Protein AF-A0A1W2CSE1-F1 (afdb_monomer_lite)

Secondary structure (DSSP, 8-state):
--HHHHHHHHHHHHHHHHHHHHHHHEEEEEEEETTEEEEEEEE---HHHHHHHHHHHHHHHHHHHHHHHHHHTT-

Radius of gyration: 18.92 Å; chains: 1; bounding box: 36×18×59 Å

Sequence (75 aa):
MTKRKLTLIFLILILILIFLAIYSGIEFQKITTESMEWQSTRFRITDKTKIFGIGILLSILGYIILRKKISKTQK

pLDDT: mean 80.77, std 13.2, range [47.22, 95.5]

Foldseek 3Di:
DDLVVVLVVLVVQLVVLVVQLQVVQWDWDFDDDPPDGDTDTDGHCDPSSVVSVVVNVVSVVVSVVSVVVVVVVVD

Structure (mmCIF, N/CA/C/O backbone):
data_AF-A0A1W2CSE1-F1
#
_entry.id   AF-A0A1W2CSE1-F1
#
loop_
_atom_site.group_PDB
_atom_site.id
_atom_site.type_symbol
_atom_site.label_atom_id
_atom_site.label_alt_id
_atom_site.label_comp_id
_atom_site.label_asym_id
_atom_site.label_entity_id
_atom_site.label_seq_id
_atom_site.pdbx_PDB_ins_code
_atom_site.Cartn_x
_atom_site.Cartn_y
_atom_site.Cartn_z
_atom_site.occupancy
_a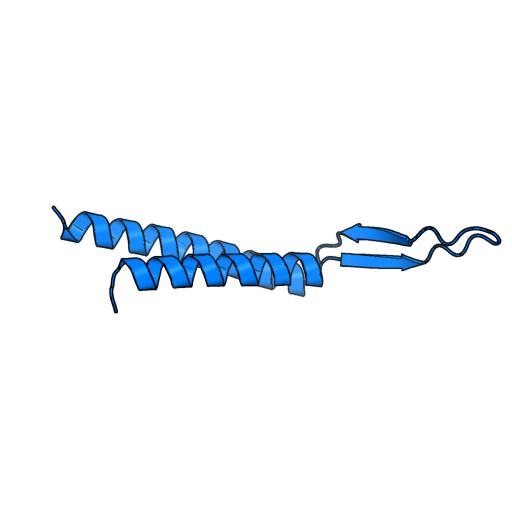tom_site.B_iso_or_equiv
_atom_site.auth_seq_id
_atom_site.auth_comp_id
_atom_site.auth_asym_id
_atom_site.auth_atom_id
_atom_site.pdbx_PDB_model_num
ATOM 1 N N . MET A 1 1 ? -7.060 10.773 21.122 1.00 61.88 1 MET A N 1
ATOM 2 C CA . MET A 1 1 ? -7.323 10.806 19.661 1.00 61.88 1 MET A CA 1
ATOM 3 C C . MET A 1 1 ? -8.757 10.347 19.405 1.00 61.88 1 MET A C 1
ATOM 5 O O . MET A 1 1 ? -9.150 9.351 19.995 1.00 61.88 1 MET A O 1
ATOM 9 N N . THR A 1 2 ? -9.568 11.040 18.598 1.00 78.69 2 THR A N 1
ATOM 10 C CA . THR A 1 2 ? -10.952 10.587 18.344 1.00 78.69 2 THR A CA 1
ATOM 11 C C . THR A 1 2 ? -10.970 9.409 17.364 1.00 78.69 2 THR A C 1
ATOM 13 O O . THR A 1 2 ? -10.170 9.360 16.431 1.00 78.69 2 THR A O 1
ATOM 16 N N . LYS A 1 3 ? -11.904 8.465 17.544 1.00 78.56 3 LYS A N 1
ATOM 17 C CA . LYS A 1 3 ? -12.076 7.266 16.690 1.00 78.56 3 LYS A CA 1
ATOM 18 C C . LYS A 1 3 ? -12.127 7.605 15.187 1.00 78.56 3 LYS A C 1
ATOM 20 O O . LYS A 1 3 ? -11.565 6.892 14.356 1.00 78.56 3 LYS A O 1
ATOM 25 N N . ARG A 1 4 ? -12.746 8.746 14.856 1.00 81.06 4 ARG A N 1
ATOM 26 C CA . ARG A 1 4 ? -12.834 9.298 13.496 1.00 81.06 4 ARG A CA 1
ATOM 27 C C . ARG A 1 4 ? -11.464 9.703 12.938 1.00 81.06 4 ARG A C 1
ATOM 29 O O . ARG A 1 4 ? -11.166 9.350 11.806 1.00 81.06 4 ARG A O 1
ATOM 36 N N . LYS A 1 5 ? -10.611 10.358 13.739 1.00 85.62 5 LYS A N 1
ATOM 37 C CA . LYS A 1 5 ? -9.237 10.727 13.344 1.00 85.62 5 LYS A CA 1
ATOM 38 C C . LYS A 1 5 ? -8.376 9.489 13.076 1.00 85.62 5 LYS A C 1
ATOM 40 O O . LYS A 1 5 ? -7.680 9.448 12.073 1.00 85.62 5 LYS A O 1
ATOM 45 N N . LEU A 1 6 ? -8.481 8.462 13.921 1.00 85.50 6 LEU A N 1
ATOM 46 C CA . LEU A 1 6 ? -7.727 7.212 13.759 1.00 85.50 6 LEU A CA 1
ATOM 47 C C . LEU A 1 6 ? -8.130 6.455 12.477 1.00 85.50 6 LEU A C 1
ATOM 49 O O . LEU A 1 6 ? -7.274 5.976 11.744 1.00 85.50 6 LEU A O 1
ATOM 53 N N . THR A 1 7 ? -9.431 6.414 12.171 1.00 85.38 7 THR A N 1
ATOM 54 C CA . THR A 1 7 ? -9.953 5.851 10.909 1.00 85.38 7 THR A CA 1
ATOM 55 C C . THR A 1 7 ? -9.408 6.593 9.689 1.00 85.38 7 THR A C 1
ATOM 57 O O . THR A 1 7 ? -8.998 5.967 8.716 1.00 85.38 7 THR A O 1
ATOM 60 N N . LEU A 1 8 ? -9.375 7.925 9.758 1.00 88.88 8 LEU A N 1
ATOM 61 C CA . LEU A 1 8 ? -8.878 8.782 8.683 1.00 88.88 8 LEU A CA 1
ATOM 62 C C . LEU A 1 8 ? -7.381 8.551 8.428 1.00 88.88 8 LEU A C 1
ATOM 64 O O . LEU A 1 8 ? -6.962 8.459 7.282 1.00 88.88 8 LEU A O 1
ATOM 68 N N . ILE A 1 9 ? -6.594 8.361 9.490 1.00 90.56 9 ILE A N 1
ATOM 69 C CA . ILE A 1 9 ? -5.165 8.032 9.387 1.00 90.56 9 ILE A CA 1
ATOM 70 C C . ILE A 1 9 ? -4.944 6.681 8.711 1.00 90.56 9 ILE A C 1
ATOM 72 O O . ILE A 1 9 ? -4.102 6.591 7.825 1.00 90.56 9 ILE A O 1
ATOM 76 N N . PHE A 1 10 ? -5.708 5.646 9.076 1.00 88.69 10 PHE A N 1
ATOM 77 C CA . PHE A 1 10 ? -5.612 4.341 8.411 1.00 88.69 10 PHE A CA 1
ATOM 78 C C . PHE A 1 10 ? -5.950 4.428 6.921 1.00 88.69 10 PHE A C 1
ATOM 80 O O . PHE A 1 10 ? -5.259 3.828 6.103 1.00 88.69 10 PHE A O 1
ATOM 87 N N . LEU A 1 11 ? -6.978 5.202 6.563 1.00 89.56 11 LEU A N 1
ATOM 88 C CA . LEU A 1 11 ? -7.332 5.449 5.165 1.00 89.56 11 LEU A CA 1
ATOM 89 C C . LEU A 1 11 ? -6.195 6.137 4.406 1.00 89.56 11 LEU A C 1
ATOM 91 O O . LEU A 1 11 ? -5.814 5.663 3.340 1.00 89.56 11 LEU A O 1
ATOM 95 N N . ILE A 1 12 ? -5.621 7.203 4.971 1.00 94.81 12 ILE A N 1
ATOM 96 C CA . ILE A 1 12 ? -4.482 7.913 4.372 1.00 94.81 12 ILE A CA 1
ATOM 97 C C . ILE A 1 12 ? -3.283 6.972 4.214 1.00 94.81 12 ILE A C 1
ATOM 99 O O . ILE A 1 12 ? -2.667 6.944 3.153 1.00 94.81 12 ILE A O 1
ATOM 103 N N . LEU A 1 13 ? -2.978 6.165 5.233 1.00 93.31 13 LEU A N 1
ATOM 104 C CA . LEU A 1 13 ? -1.876 5.205 5.199 1.00 93.31 13 LEU A CA 1
ATOM 105 C C . LEU A 1 13 ? -2.053 4.174 4.077 1.00 93.31 13 LEU A C 1
ATOM 107 O O . LEU A 1 13 ? -1.121 3.945 3.311 1.00 93.31 13 LEU A O 1
ATOM 111 N N . ILE A 1 14 ? -3.245 3.582 3.949 1.00 92.31 14 ILE A N 1
ATOM 112 C CA . ILE A 1 14 ? -3.555 2.629 2.873 1.00 92.31 14 ILE A CA 1
ATOM 113 C C . ILE A 1 14 ? -3.378 3.298 1.508 1.00 92.31 14 ILE A C 1
ATOM 115 O O . ILE A 1 14 ? -2.781 2.712 0.609 1.00 92.31 14 ILE A O 1
ATOM 119 N N . LEU A 1 15 ? -3.851 4.535 1.365 1.00 94.88 15 LEU A N 1
ATO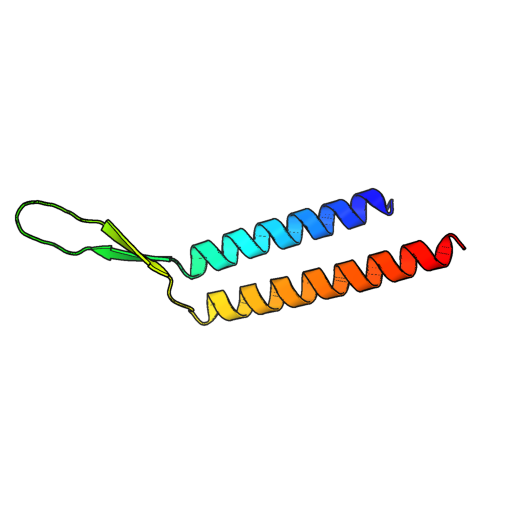M 120 C CA . LEU A 1 15 ? -3.774 5.284 0.115 1.00 94.88 15 LEU A CA 1
ATOM 121 C C . LEU A 1 15 ? -2.312 5.548 -0.282 1.00 94.88 15 LEU A C 1
ATOM 123 O O . LEU A 1 15 ? -1.925 5.261 -1.411 1.00 94.88 15 LEU A O 1
ATOM 127 N N . ILE A 1 16 ? -1.474 5.979 0.666 1.00 95.50 16 ILE A N 1
ATOM 128 C CA . ILE A 1 16 ? -0.026 6.154 0.465 1.00 95.50 16 ILE A CA 1
ATOM 129 C C . ILE A 1 16 ? 0.637 4.835 0.052 1.00 95.50 16 ILE A C 1
ATOM 131 O O . ILE A 1 16 ? 1.423 4.809 -0.894 1.00 95.50 16 ILE A O 1
ATOM 135 N N . LEU A 1 17 ? 0.314 3.731 0.729 1.00 93.06 17 LEU A N 1
ATOM 136 C CA . LEU A 1 17 ? 0.898 2.426 0.422 1.00 93.06 17 LEU A CA 1
ATOM 137 C C . LEU A 1 17 ? 0.507 1.922 -0.972 1.00 93.06 17 LEU A C 1
ATOM 139 O O . LEU A 1 17 ? 1.340 1.320 -1.646 1.00 93.06 17 LEU A O 1
ATOM 143 N N . ILE A 1 18 ? -0.718 2.197 -1.429 1.00 93.19 18 ILE A N 1
ATOM 144 C CA . ILE A 1 18 ? -1.156 1.885 -2.797 1.00 93.19 18 ILE A CA 1
ATOM 145 C C . ILE A 1 18 ? -0.335 2.682 -3.814 1.00 93.19 18 ILE A C 1
ATOM 147 O O . ILE A 1 18 ? 0.178 2.095 -4.765 1.00 93.19 18 ILE A O 1
ATOM 151 N N . PHE A 1 19 ? -0.155 3.989 -3.598 1.00 93.56 19 PHE A N 1
ATOM 152 C CA . PHE A 1 19 ? 0.686 4.815 -4.470 1.00 93.56 19 PHE A CA 1
ATOM 153 C C . PHE A 1 19 ? 2.123 4.295 -4.536 1.00 93.56 19 PHE A C 1
ATOM 155 O O . PHE A 1 19 ? 2.678 4.172 -5.626 1.00 93.56 19 PHE A O 1
ATOM 162 N N . LEU A 1 20 ? 2.707 3.933 -3.390 1.00 92.06 20 LEU A N 1
ATOM 163 C CA . LEU A 1 20 ? 4.051 3.358 -3.329 1.00 92.06 20 LEU A CA 1
ATOM 164 C C . LEU A 1 20 ? 4.137 2.009 -4.047 1.00 92.06 20 LEU A C 1
ATOM 166 O O . LEU A 1 20 ? 5.086 1.785 -4.794 1.00 92.06 20 LEU A O 1
ATOM 170 N N . ALA A 1 21 ? 3.145 1.133 -3.869 1.00 91.31 21 ALA A N 1
ATOM 171 C CA . ALA A 1 21 ? 3.095 -0.157 -4.548 1.00 91.31 21 ALA A CA 1
ATOM 172 C C . ALA A 1 21 ? 3.052 0.021 -6.071 1.00 91.31 21 ALA A C 1
ATOM 174 O O . ALA A 1 21 ? 3.880 -0.559 -6.772 1.00 91.31 21 ALA A O 1
ATOM 175 N N . ILE A 1 22 ? 2.149 0.874 -6.568 1.00 90.00 22 ILE A N 1
ATOM 176 C CA . ILE A 1 22 ? 2.011 1.171 -7.999 1.00 90.00 22 ILE A CA 1
ATOM 177 C C . ILE A 1 22 ? 3.307 1.768 -8.546 1.00 90.00 22 ILE A C 1
ATOM 179 O O . ILE A 1 22 ? 3.859 1.244 -9.508 1.00 90.00 22 ILE A O 1
ATOM 183 N N . TYR A 1 23 ? 3.833 2.810 -7.897 1.00 89.19 23 TYR A N 1
ATOM 184 C CA . TYR A 1 23 ? 5.068 3.469 -8.316 1.00 89.19 23 TYR A CA 1
ATOM 185 C C . TYR A 1 23 ? 6.253 2.497 -8.361 1.00 89.19 23 TYR A C 1
ATOM 187 O O . TYR A 1 23 ? 7.039 2.510 -9.301 1.00 89.19 23 TYR A O 1
ATOM 195 N N . SER A 1 24 ? 6.358 1.603 -7.375 1.00 88.81 24 SER A N 1
ATOM 196 C CA . SER A 1 24 ? 7.441 0.618 -7.301 1.00 88.81 24 SER A CA 1
ATOM 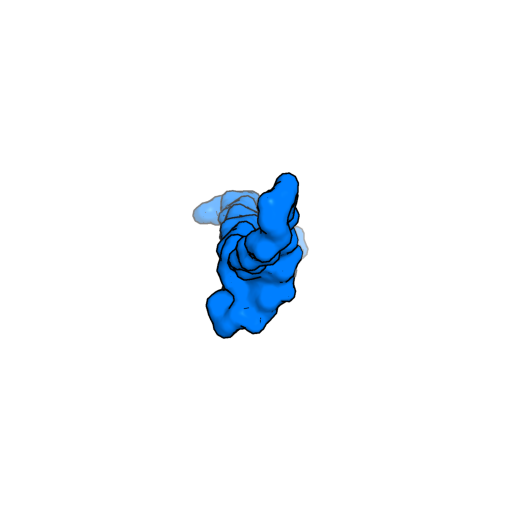197 C C . SER A 1 24 ? 7.335 -0.537 -8.302 1.00 88.81 24 SER A C 1
ATOM 199 O O . SER A 1 24 ? 8.311 -1.273 -8.478 1.00 88.81 24 SER A O 1
ATOM 201 N N . GLY A 1 25 ? 6.158 -0.725 -8.905 1.00 83.31 25 GLY A N 1
ATOM 202 C CA . GLY A 1 25 ? 5.890 -1.787 -9.872 1.00 83.31 25 GLY A CA 1
ATOM 203 C C . GLY A 1 25 ? 5.854 -1.311 -11.322 1.00 83.31 25 GLY A C 1
ATOM 204 O O . GLY A 1 25 ? 5.764 -2.141 -12.223 1.00 83.31 25 GLY A O 1
ATOM 205 N N . ILE A 1 26 ? 5.922 -0.002 -11.572 1.00 87.75 26 IL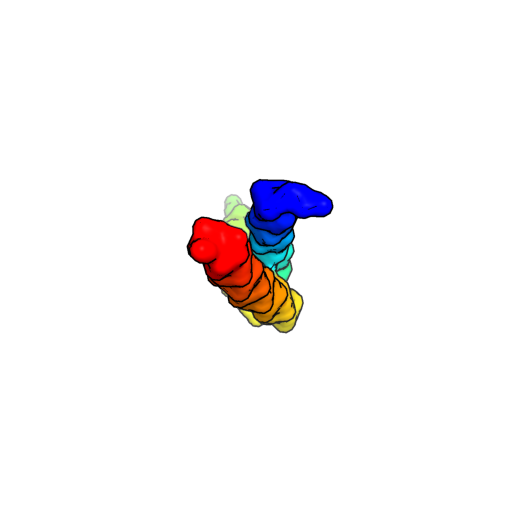E A N 1
ATOM 206 C CA . ILE A 1 26 ? 5.977 0.548 -12.927 1.00 87.75 26 ILE A CA 1
ATOM 207 C C . ILE A 1 26 ? 7.413 0.453 -13.458 1.00 87.75 26 ILE A C 1
ATOM 209 O O . ILE A 1 26 ? 8.319 1.117 -12.959 1.00 87.75 26 ILE A O 1
ATOM 213 N N . GLU A 1 27 ? 7.609 -0.344 -14.509 1.00 76.94 27 GLU A N 1
ATOM 214 C CA . GLU A 1 27 ? 8.808 -0.308 -15.346 1.00 76.94 27 GLU A CA 1
ATOM 215 C C . GLU A 1 27 ? 8.451 0.338 -16.693 1.00 76.94 27 GLU A C 1
ATOM 217 O O . GLU A 1 27 ? 7.550 -0.116 -17.405 1.00 76.94 27 GLU A O 1
ATOM 222 N N . PHE A 1 28 ? 9.169 1.404 -17.050 1.00 70.06 28 PHE A N 1
ATOM 223 C CA . PHE A 1 28 ? 9.062 2.033 -18.363 1.00 70.06 28 PHE A CA 1
ATOM 224 C C . PHE A 1 28 ? 10.043 1.357 -19.317 1.00 70.06 28 PHE A C 1
ATOM 226 O O . PHE A 1 28 ? 11.258 1.457 -19.135 1.00 70.06 28 PHE A O 1
ATOM 233 N N . GLN A 1 29 ? 9.531 0.671 -20.338 1.00 63.50 29 GLN A N 1
ATOM 234 C CA . GLN A 1 29 ? 10.370 0.147 -21.412 1.00 63.50 29 GLN A CA 1
ATOM 235 C C . GLN A 1 29 ? 10.388 1.152 -22.562 1.00 63.50 29 GLN A C 1
ATOM 237 O O . GLN A 1 29 ? 9.351 1.461 -23.148 1.00 63.50 29 GLN A O 1
ATOM 242 N N . LYS A 1 30 ? 11.579 1.665 -22.887 1.00 58.06 30 LYS A N 1
ATOM 243 C CA . LYS A 1 30 ? 11.800 2.426 -24.118 1.00 58.06 30 LYS A CA 1
ATOM 244 C C . LYS A 1 30 ? 11.990 1.433 -25.259 1.00 58.06 30 LYS A C 1
ATOM 246 O O . LYS A 1 30 ? 13.019 0.766 -25.321 1.00 58.06 30 LYS A O 1
ATOM 251 N N . ILE A 1 31 ? 10.994 1.314 -26.130 1.00 58.25 31 ILE A N 1
ATOM 252 C CA . ILE A 1 31 ? 11.134 0.581 -27.388 1.00 58.25 31 ILE A CA 1
ATOM 253 C C . ILE A 1 31 ? 11.534 1.616 -28.438 1.00 58.25 31 ILE A C 1
ATOM 255 O O . ILE A 1 31 ? 10.709 2.414 -28.881 1.00 58.25 31 ILE A O 1
ATOM 259 N N . THR A 1 32 ? 12.821 1.653 -28.779 1.00 53.81 32 THR A N 1
ATOM 260 C CA . THR A 1 32 ? 13.345 2.544 -29.818 1.00 53.81 32 THR A CA 1
ATOM 261 C C . THR A 1 32 ? 13.082 1.909 -31.180 1.00 53.81 32 THR A C 1
ATOM 263 O O . THR A 1 32 ? 13.869 1.098 -31.659 1.00 53.81 32 THR A O 1
ATOM 266 N N . THR A 1 33 ? 11.956 2.250 -31.797 1.00 57.50 33 THR A N 1
ATOM 267 C CA . THR A 1 33 ? 11.721 2.035 -33.232 1.00 57.50 33 THR A CA 1
ATOM 268 C C . THR A 1 33 ? 11.964 3.358 -33.945 1.00 57.50 33 THR A C 1
ATOM 270 O O . THR A 1 33 ? 11.462 4.383 -33.492 1.00 57.50 33 THR A O 1
ATOM 273 N N . GLU A 1 34 ? 12.733 3.332 -35.035 1.00 63.28 34 GLU A N 1
ATOM 274 C CA . GLU A 1 34 ? 13.399 4.457 -35.728 1.00 63.28 34 GLU A CA 1
ATOM 275 C C . GLU A 1 34 ? 12.530 5.677 -36.122 1.00 63.28 34 GLU A C 1
ATOM 277 O O . GLU A 1 34 ? 13.050 6.648 -36.659 1.00 63.28 34 GLU A O 1
ATOM 282 N N . SER A 1 35 ? 11.224 5.688 -35.848 1.00 61.75 35 SER A N 1
ATOM 283 C CA . SER A 1 35 ? 10.336 6.825 -36.144 1.00 61.75 35 SER A CA 1
ATOM 284 C C . SER A 1 35 ? 9.227 7.095 -35.116 1.00 61.75 35 SER A C 1
ATOM 286 O O . SER A 1 35 ? 8.446 8.025 -35.305 1.00 61.75 35 SER A O 1
ATOM 288 N N . MET A 1 36 ? 9.140 6.345 -34.010 1.00 60.72 36 MET A N 1
ATOM 289 C CA . MET A 1 36 ? 8.107 6.582 -32.992 1.00 60.72 36 MET A CA 1
ATOM 290 C C . MET A 1 36 ? 8.502 5.980 -31.637 1.00 60.72 36 MET A C 1
ATOM 292 O O . MET A 1 36 ? 8.607 4.759 -31.494 1.00 60.72 36 MET A O 1
ATOM 296 N N . GLU A 1 37 ? 8.696 6.839 -30.629 1.00 59.16 37 GLU A N 1
ATOM 297 C CA . GLU A 1 37 ? 8.930 6.428 -29.241 1.00 59.16 37 GLU A CA 1
ATOM 298 C C . GLU A 1 37 ? 7.613 5.987 -28.586 1.00 59.16 37 GLU A C 1
ATOM 300 O O . GLU A 1 37 ? 6.911 6.771 -27.945 1.00 59.16 37 GLU A O 1
ATOM 305 N N . TRP A 1 38 ? 7.264 4.709 -28.723 1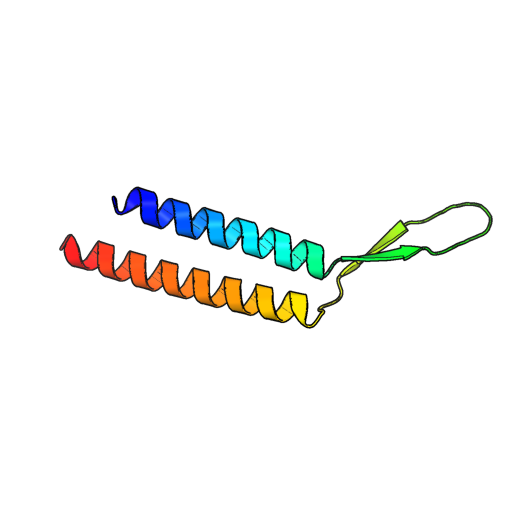.00 58.72 38 TRP A N 1
ATOM 306 C CA . TRP A 1 38 ? 6.199 4.121 -27.916 1.00 58.72 38 TRP A CA 1
ATOM 307 C C . TRP A 1 38 ? 6.733 3.826 -26.514 1.00 58.72 38 TRP A C 1
ATOM 309 O O . TRP A 1 38 ? 7.504 2.888 -26.299 1.00 58.72 38 TRP A O 1
ATOM 319 N N . GLN A 1 39 ? 6.315 4.632 -25.537 1.00 61.94 39 GLN A N 1
ATOM 320 C CA . GLN A 1 39 ? 6.557 4.344 -24.125 1.00 61.94 39 GLN A CA 1
ATOM 321 C C . GLN A 1 39 ? 5.537 3.306 -23.647 1.00 61.94 39 GLN A C 1
ATOM 323 O O . GLN A 1 39 ? 4.398 3.629 -23.310 1.00 61.94 39 GLN A O 1
ATOM 328 N N . SER A 1 40 ? 5.943 2.036 -23.638 1.00 66.75 40 SER A N 1
ATOM 329 C CA . SER A 1 40 ? 5.135 0.962 -23.065 1.00 66.75 40 SER A CA 1
ATOM 330 C C . SER A 1 40 ? 5.361 0.904 -21.556 1.00 66.75 40 SER A C 1
ATOM 332 O O . SER A 1 40 ? 6.498 0.816 -21.081 1.00 66.75 40 SER A O 1
ATOM 334 N N . THR A 1 41 ? 4.271 0.967 -20.793 1.00 68.88 41 THR A N 1
ATOM 335 C CA . THR A 1 41 ? 4.316 0.813 -19.336 1.00 68.88 41 THR A CA 1
ATOM 336 C C . THR A 1 41 ? 3.995 -0.634 -19.003 1.00 68.88 41 THR A C 1
ATOM 338 O O . THR A 1 41 ? 2.888 -1.101 -19.276 1.00 68.88 41 THR A O 1
ATOM 341 N N . ARG A 1 42 ? 4.942 -1.356 -18.399 1.00 77.38 42 ARG A N 1
ATOM 342 C CA . ARG A 1 42 ? 4.691 -2.711 -17.904 1.00 77.38 42 ARG A CA 1
ATOM 343 C C . ARG A 1 42 ? 4.659 -2.692 -16.388 1.00 77.38 42 ARG A C 1
ATOM 345 O O . ARG A 1 42 ? 5.551 -2.148 -15.744 1.00 77.38 42 ARG A O 1
ATOM 352 N N . PHE A 1 43 ? 3.640 -3.330 -15.819 1.00 79.94 43 PHE A N 1
ATOM 353 C CA . PHE A 1 43 ? 3.629 -3.601 -14.391 1.00 79.94 43 PHE A CA 1
ATOM 354 C C . PHE A 1 43 ? 4.438 -4.866 -14.106 1.00 79.94 43 PHE A C 1
ATOM 356 O O . PHE A 1 43 ? 4.134 -5.942 -14.633 1.00 79.94 43 PHE A O 1
ATOM 363 N N . ARG A 1 44 ? 5.464 -4.747 -13.268 1.00 83.12 44 ARG A N 1
ATOM 364 C CA . ARG A 1 44 ? 6.269 -5.867 -12.793 1.00 83.12 44 ARG A CA 1
ATOM 365 C C . ARG A 1 44 ? 6.221 -5.914 -11.277 1.00 83.12 44 ARG A C 1
ATOM 367 O O . ARG A 1 44 ? 6.530 -4.944 -10.596 1.00 83.12 44 ARG A O 1
ATOM 374 N N . ILE A 1 45 ? 5.881 -7.082 -10.739 1.00 85.12 45 ILE A N 1
ATOM 375 C CA . ILE A 1 45 ? 5.908 -7.310 -9.294 1.00 85.12 45 ILE A CA 1
ATOM 376 C C . ILE A 1 45 ? 7.373 -7.406 -8.850 1.00 85.12 45 ILE A C 1
ATOM 378 O O . ILE A 1 45 ? 8.000 -8.461 -8.946 1.00 85.12 45 ILE A O 1
ATOM 382 N N . THR A 1 46 ? 7.917 -6.288 -8.379 1.00 86.31 46 THR A N 1
ATOM 383 C CA . THR A 1 46 ? 9.251 -6.207 -7.769 1.00 86.31 46 THR A CA 1
ATOM 384 C C . THR A 1 46 ? 9.191 -6.598 -6.293 1.00 86.31 46 THR A C 1
ATOM 386 O O . THR A 1 46 ? 8.122 -6.577 -5.677 1.00 86.31 46 THR A O 1
ATOM 389 N N . ASP A 1 47 ? 10.329 -6.919 -5.673 1.00 89.69 47 ASP A N 1
ATOM 390 C CA . ASP A 1 47 ? 10.351 -7.229 -4.234 1.00 89.69 47 ASP A CA 1
ATOM 391 C C . ASP A 1 47 ? 9.873 -6.045 -3.379 1.00 89.69 47 ASP A C 1
ATOM 393 O O . ASP A 1 47 ? 9.173 -6.240 -2.386 1.00 89.69 47 ASP A O 1
ATOM 397 N N . LYS A 1 48 ? 10.122 -4.807 -3.831 1.00 87.81 48 LYS A N 1
ATOM 398 C CA . LYS A 1 48 ? 9.555 -3.589 -3.227 1.00 87.81 48 LYS A CA 1
ATOM 399 C C . LYS A 1 48 ? 8.025 -3.575 -3.312 1.00 87.81 48 LYS A C 1
ATOM 401 O O . LYS A 1 48 ? 7.365 -3.342 -2.302 1.00 87.81 48 LYS A O 1
ATOM 406 N N . THR A 1 49 ? 7.462 -3.908 -4.477 1.00 89.88 49 THR A N 1
ATOM 407 C CA . THR A 1 49 ? 6.003 -4.009 -4.673 1.00 89.88 49 THR A CA 1
ATOM 408 C C . THR A 1 49 ? 5.385 -5.026 -3.711 1.00 89.88 49 THR A C 1
ATOM 410 O O . THR A 1 49 ? 4.339 -4.760 -3.119 1.00 89.88 49 THR A O 1
ATOM 413 N N . LYS A 1 50 ? 6.048 -6.173 -3.497 1.00 90.81 50 LYS A N 1
ATOM 414 C CA . LYS A 1 50 ? 5.594 -7.204 -2.548 1.00 90.81 50 LYS A CA 1
ATOM 415 C C . LYS A 1 50 ? 5.573 -6.684 -1.110 1.00 90.81 50 LYS A C 1
ATOM 417 O O . LYS A 1 50 ? 4.583 -6.893 -0.413 1.00 90.81 50 LYS A O 1
ATOM 422 N N . ILE A 1 51 ? 6.624 -5.981 -0.678 1.00 93.94 51 ILE A N 1
ATOM 423 C CA . ILE A 1 51 ? 6.702 -5.388 0.667 1.00 93.94 51 ILE A CA 1
ATOM 424 C C . ILE A 1 51 ? 5.559 -4.391 0.882 1.00 93.94 51 ILE A C 1
ATOM 426 O O . ILE A 1 51 ? 4.852 -4.473 1.888 1.00 93.94 51 ILE A O 1
ATOM 430 N N . PHE A 1 52 ? 5.323 -3.491 -0.078 1.00 92.38 52 PHE A N 1
ATOM 431 C CA . PHE A 1 52 ? 4.204 -2.550 0.007 1.00 92.38 52 PHE A CA 1
ATOM 432 C C . PHE A 1 52 ? 2.847 -3.266 -0.000 1.00 92.38 52 PHE A C 1
ATOM 434 O O . PHE A 1 52 ? 1.972 -2.910 0.787 1.00 92.38 52 PHE A O 1
ATOM 441 N N . GLY A 1 53 ? 2.692 -4.329 -0.796 1.00 89.94 53 GLY A N 1
ATOM 442 C CA . GLY A 1 53 ? 1.501 -5.184 -0.796 1.00 89.94 53 GLY A CA 1
ATOM 443 C C . GLY A 1 53 ? 1.215 -5.828 0.565 1.00 89.94 53 GLY A C 1
ATOM 444 O O . GLY A 1 53 ? 0.082 -5.780 1.047 1.00 89.94 53 GLY A O 1
ATOM 445 N N . ILE A 1 54 ? 2.241 -6.362 1.235 1.00 94.12 54 ILE A N 1
ATOM 446 C CA . ILE A 1 54 ? 2.120 -6.897 2.602 1.00 94.12 54 ILE A CA 1
ATOM 447 C C . ILE A 1 54 ? 1.715 -5.785 3.578 1.00 94.12 54 ILE A C 1
ATOM 449 O O . ILE A 1 54 ? 0.821 -5.979 4.403 1.00 94.12 54 ILE A O 1
ATOM 453 N N . GLY A 1 55 ? 2.314 -4.597 3.456 1.00 91.94 55 GLY A N 1
ATOM 454 C CA . GLY A 1 55 ? 1.948 -3.428 4.257 1.00 91.94 55 GLY A CA 1
ATOM 455 C C . GLY A 1 55 ? 0.478 -3.026 4.096 1.00 91.94 55 GLY A C 1
ATOM 456 O O . GLY A 1 55 ? -0.189 -2.716 5.088 1.00 91.94 55 GLY A O 1
ATOM 457 N N . ILE A 1 56 ? -0.057 -3.084 2.870 1.00 93.12 56 ILE A N 1
ATOM 458 C CA . ILE A 1 56 ? -1.477 -2.820 2.586 1.00 93.12 56 ILE A CA 1
ATOM 459 C C . ILE A 1 56 ? -2.358 -3.850 3.296 1.00 93.12 56 ILE A C 1
ATOM 461 O O . ILE A 1 56 ? -3.291 -3.467 4.004 1.00 93.12 56 ILE A O 1
ATOM 465 N N . LEU A 1 57 ? -2.042 -5.143 3.165 1.00 93.44 57 LEU A N 1
ATOM 466 C CA . LEU A 1 57 ? -2.801 -6.219 3.811 1.00 93.44 57 LEU A CA 1
ATOM 467 C C . LEU A 1 57 ? -2.838 -6.053 5.335 1.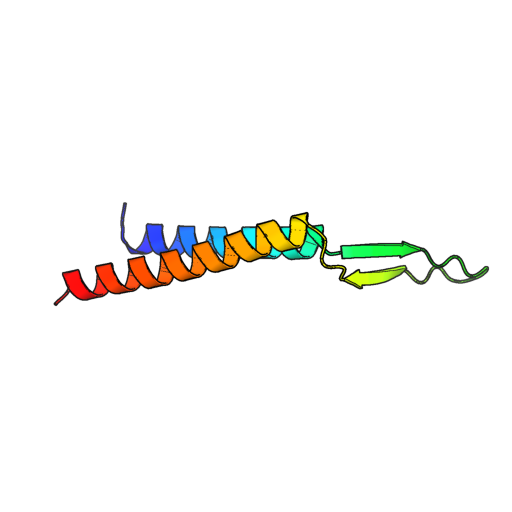00 93.44 57 LEU A C 1
ATOM 469 O O . LEU A 1 57 ? -3.912 -6.114 5.937 1.00 93.44 57 LEU A O 1
ATOM 473 N N . LEU A 1 58 ? -1.689 -5.775 5.957 1.00 93.56 58 LEU A N 1
ATOM 474 C CA . LEU A 1 58 ? -1.600 -5.527 7.398 1.00 93.56 58 LEU A CA 1
ATOM 475 C C . LEU A 1 58 ? -2.389 -4.282 7.819 1.00 93.56 58 LEU A C 1
ATOM 477 O O . LEU A 1 58 ? -3.066 -4.302 8.848 1.00 93.56 58 LEU A O 1
ATOM 481 N N . SER A 1 59 ? -2.360 -3.219 7.013 1.00 91.56 59 SER A N 1
ATOM 482 C CA . SER A 1 59 ? -3.109 -1.988 7.288 1.00 91.56 59 SER A CA 1
ATOM 483 C C . SER A 1 59 ? -4.622 -2.211 7.228 1.00 91.56 59 SER A C 1
ATOM 485 O O . SER A 1 59 ? -5.350 -1.733 8.099 1.00 91.56 59 SER A O 1
ATOM 487 N N . ILE A 1 60 ? -5.102 -2.989 6.251 1.00 90.94 60 ILE A N 1
ATOM 488 C CA . ILE A 1 60 ? -6.516 -3.369 6.132 1.00 90.94 60 ILE A CA 1
ATOM 489 C C . ILE A 1 60 ? -6.941 -4.243 7.317 1.00 90.94 60 ILE A C 1
ATOM 491 O O . ILE A 1 60 ? -7.963 -3.968 7.951 1.00 90.94 60 ILE A O 1
ATOM 495 N N . LEU A 1 61 ? -6.153 -5.265 7.664 1.00 91.69 61 LEU A N 1
ATOM 496 C CA . LEU A 1 61 ? -6.432 -6.125 8.818 1.00 91.69 61 LEU A CA 1
ATOM 497 C C . LEU A 1 61 ? -6.473 -5.319 10.122 1.00 91.69 61 LEU A C 1
ATOM 499 O O . LEU A 1 61 ? -7.416 -5.452 10.906 1.00 91.69 61 LEU A O 1
ATOM 503 N N . GLY A 1 62 ? -5.501 -4.426 10.324 1.00 89.75 62 GLY A N 1
ATOM 504 C CA . GLY A 1 62 ? -5.463 -3.507 11.459 1.00 89.75 62 GLY A CA 1
ATOM 505 C C . GLY A 1 62 ? -6.705 -2.617 11.528 1.00 89.75 62 GLY A C 1
ATOM 506 O O . GLY A 1 62 ? -7.317 -2.491 12.592 1.00 89.75 62 GLY A O 1
ATOM 507 N N . TYR A 1 63 ? -7.143 -2.074 10.388 1.00 88.00 63 TYR A N 1
ATOM 508 C CA . TYR A 1 63 ? -8.367 -1.282 10.292 1.00 88.00 63 TYR A CA 1
ATOM 509 C C . TYR A 1 63 ? -9.620 -2.084 10.681 1.00 88.00 63 TYR A C 1
ATOM 511 O O . TYR A 1 63 ? -10.441 -1.607 11.471 1.00 88.00 63 TYR A O 1
ATOM 519 N N . ILE A 1 64 ? -9.758 -3.320 10.190 1.00 88.69 64 ILE A N 1
ATOM 520 C CA . ILE A 1 64 ? -10.896 -4.198 10.509 1.00 88.69 64 ILE A CA 1
ATOM 521 C C . ILE A 1 64 ? -10.942 -4.502 12.013 1.00 88.69 64 ILE A C 1
ATOM 523 O O . ILE A 1 64 ? -11.999 -4.376 12.642 1.00 88.69 64 ILE A O 1
ATOM 527 N N . ILE A 1 65 ? -9.801 -4.858 12.612 1.00 87.69 65 ILE A N 1
ATOM 528 C CA . ILE A 1 65 ? -9.693 -5.151 14.050 1.00 87.69 65 ILE A CA 1
ATOM 529 C C . ILE A 1 65 ? -10.078 -3.921 14.878 1.00 87.69 65 ILE A C 1
ATOM 531 O O . ILE A 1 65 ? -10.862 -4.021 15.829 1.00 87.69 65 ILE A O 1
ATOM 535 N N . LEU A 1 66 ? -9.563 -2.751 14.499 1.00 84.19 66 LEU A N 1
ATOM 536 C CA . LEU A 1 66 ? -9.857 -1.491 15.165 1.00 84.19 66 LEU A CA 1
ATOM 537 C C . LEU A 1 66 ? -11.354 -1.156 15.101 1.00 84.19 66 LEU A C 1
ATOM 539 O O . LEU A 1 66 ? -11.962 -0.839 16.128 1.00 84.19 66 LEU A O 1
ATOM 543 N N . ARG A 1 67 ? -11.972 -1.281 13.920 1.00 82.12 67 ARG A N 1
ATOM 544 C CA . ARG A 1 67 ? -13.410 -1.044 13.718 1.00 82.12 67 ARG A CA 1
ATOM 545 C C . ARG A 1 67 ? -14.258 -1.994 14.566 1.00 82.12 67 ARG A C 1
ATOM 547 O O . ARG A 1 67 ? -15.223 -1.559 15.196 1.00 82.12 67 ARG A O 1
ATOM 554 N N . LYS A 1 68 ? -13.865 -3.271 14.645 1.00 83.19 68 LYS A N 1
ATOM 555 C CA . LYS A 1 68 ? -14.541 -4.290 15.463 1.00 83.19 68 LYS A CA 1
ATOM 556 C C . LYS A 1 68 ? -14.476 -3.964 16.958 1.00 83.19 68 LYS A C 1
ATOM 558 O O . LYS A 1 68 ? -15.494 -4.069 17.640 1.00 83.19 68 LYS A O 1
ATOM 563 N N . LYS A 1 69 ? -13.321 -3.515 17.471 1.00 78.06 69 LYS A N 1
ATOM 564 C CA . LYS A 1 69 ? -13.194 -3.052 18.868 1.00 78.06 69 LYS A CA 1
ATOM 565 C C . LYS A 1 69 ? -14.063 -1.825 19.141 1.00 78.06 69 LYS A C 1
ATOM 567 O O . LYS A 1 69 ? -14.784 -1.803 20.130 1.00 78.06 69 LYS A O 1
ATOM 572 N N . ILE A 1 70 ? -14.046 -0.842 18.241 1.00 72.12 70 ILE A N 1
ATOM 573 C CA . ILE A 1 70 ? -14.836 0.390 18.376 1.00 72.12 70 ILE A CA 1
ATOM 574 C C . ILE A 1 70 ? -16.339 0.103 18.477 1.00 72.12 70 ILE A C 1
ATOM 576 O O . ILE A 1 70 ? -17.004 0.745 19.290 1.00 72.12 70 ILE A O 1
ATOM 580 N N . SER A 1 71 ? -16.847 -0.842 17.679 1.00 63.53 71 SER A N 1
ATOM 581 C CA . SER A 1 71 ? -18.257 -1.249 17.684 1.00 63.53 71 SER A CA 1
ATOM 582 C C . SER A 1 71 ? -18.650 -2.011 18.954 1.00 63.53 71 SER A C 1
ATOM 584 O O . SER A 1 71 ? -19.753 -1.809 19.451 1.00 63.53 71 SER A O 1
ATOM 586 N N . LYS A 1 72 ? -17.750 -2.830 19.522 1.00 64.50 72 LYS A N 1
ATOM 587 C CA . LYS A 1 72 ? -17.992 -3.520 20.801 1.00 64.50 72 LYS A CA 1
ATOM 588 C C . LYS A 1 72 ? -18.102 -2.565 21.989 1.00 64.50 72 LYS A C 1
ATOM 590 O O . LYS A 1 72 ? -18.901 -2.820 22.865 1.00 64.50 72 LYS A O 1
ATOM 595 N N . THR A 1 73 ? -17.329 -1.479 22.018 1.00 59.50 73 THR A N 1
ATOM 596 C CA . THR A 1 73 ? -17.362 -0.491 23.119 1.00 59.50 73 THR A CA 1
ATOM 597 C C . THR A 1 73 ? -18.590 0.433 23.073 1.00 59.50 73 THR A C 1
ATOM 599 O O . THR A 1 73 ? -18.720 1.307 23.919 1.00 59.50 73 THR A O 1
ATOM 602 N N . GLN A 1 74 ? -19.449 0.321 22.056 1.00 55.47 74 GLN A N 1
ATOM 603 C CA . GLN A 1 74 ? -20.703 1.084 21.958 1.00 55.47 74 GLN A CA 1
ATOM 604 C C . GLN A 1 74 ? -21.961 0.221 22.147 1.00 55.47 74 GLN A C 1
ATOM 606 O O . GLN A 1 74 ? -23.061 0.749 22.012 1.00 55.47 74 GLN A O 1
ATOM 611 N N . LYS A 1 75 ? -21.798 -1.075 22.429 1.00 47.22 75 LYS A N 1
ATOM 612 C CA . LYS A 1 75 ? -22.847 -1.946 22.970 1.00 47.22 75 LYS A CA 1
ATOM 613 C C . LYS A 1 75 ? -22.644 -2.073 24.470 1.00 47.22 75 LYS A C 1
ATOM 615 O O . LYS A 1 75 ? -23.671 -2.215 25.156 1.00 47.22 75 LYS A O 1
#

Organism: NCBI:txid504486